Protein AF-A0A2N6FSF0-F1 (afdb_monomer)

Mean predicted aligned error: 4.58 Å

Foldseek 3Di:
DWDDQPQWTWDLDWDDDPRWTWIWIAGNVHRVDIWTFTQDVPATDTPPSVRVVCVVVVSVPDDPD

pLDDT: mean 88.16, std 12.26, range [39.56, 95.5]

Radius of gyration: 11.38 Å; Cα contacts (8 Å, |Δi|>4): 100; chains: 1; bounding box: 28×23×29 Å

Solvent-accessible surface area (backbone atoms only — not comparable to full-atom values): 3912 Å² total; per-residue (Å²): 98,78,46,80,56,89,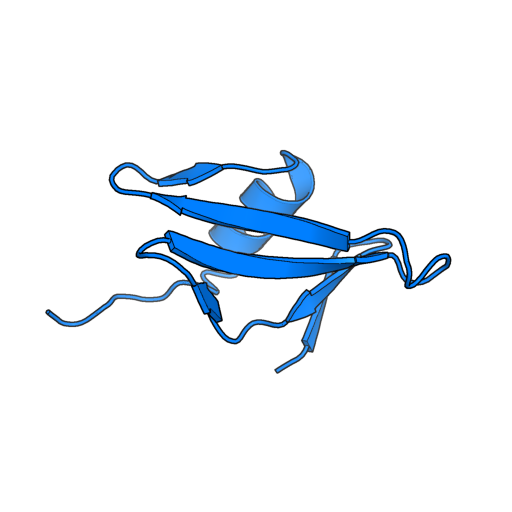64,29,41,31,36,56,58,73,43,74,56,97,92,42,36,26,34,48,30,31,29,71,95,41,75,85,49,68,48,64,37,32,54,48,96,94,45,73,47,55,60,65,71,59,44,51,47,42,62,73,71,44,63,79,67,76,85,82,123

Sequence (65 aa):
MIVECGFYEIETDIKKRYGFMYFLAKHKCNPRNIELVFIKDGGLKGKEELVYFIKKERLWSNQKI

Nearest PDB structures (foldseek):
  7lv3-assembly1_A  TM=4.252E-01  e=4.800E+00  Homo sapiens
  7t2d-assembly1_B  TM=3.302E-01  e=2.246E+00  Homo sapiens
  7zfr-assembly1_B  TM=3.020E-01  e=1.582E+00  Homo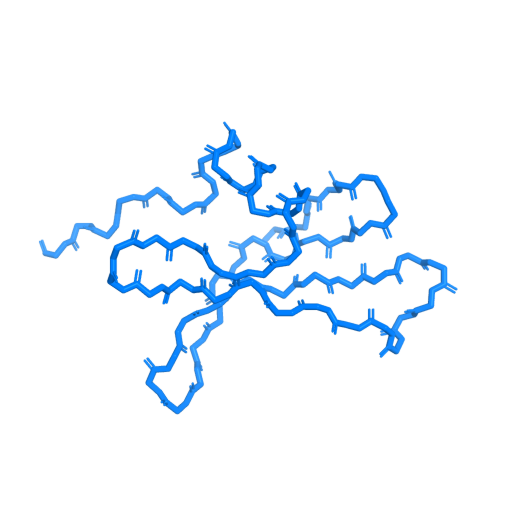 sapiens
  6bg2-assembly2_B  TM=4.232E-01  e=6.064E+00  Homo sapiens

Structure (mmCIF, N/CA/C/O backbone):
data_AF-A0A2N6FSF0-F1
#
_entry.id   AF-A0A2N6FSF0-F1
#
loop_
_atom_site.group_PDB
_atom_site.id
_atom_site.type_symbol
_atom_site.label_atom_id
_atom_site.label_alt_id
_atom_site.label_comp_id
_atom_site.label_asym_id
_atom_site.label_entity_id
_atom_site.label_seq_id
_atom_site.pdbx_PDB_ins_code
_atom_site.Cartn_x
_atom_site.Cartn_y
_atom_site.Cartn_z
_atom_site.occupancy
_atom_site.B_iso_or_equiv
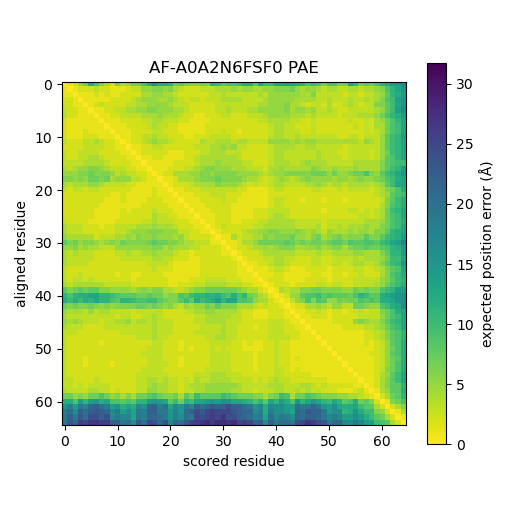_atom_site.auth_seq_id
_atom_site.auth_comp_id
_atom_site.auth_asym_id
_atom_site.auth_atom_id
_atom_site.pdbx_PDB_model_num
ATOM 1 N N . MET A 1 1 ? -8.085 5.805 -8.955 1.00 82.06 1 MET A N 1
ATOM 2 C CA . MET A 1 1 ? -6.976 6.568 -9.605 1.00 82.06 1 MET A CA 1
ATOM 3 C C . MET A 1 1 ? -5.668 5.798 -9.393 1.00 82.06 1 MET A C 1
ATOM 5 O O . MET A 1 1 ? -5.604 5.015 -8.454 1.00 82.06 1 MET A O 1
ATOM 9 N N . ILE A 1 2 ? -4.662 5.921 -10.267 1.00 90.38 2 ILE A N 1
ATOM 10 C CA . ILE A 1 2 ? -3.345 5.280 -10.066 1.00 90.38 2 ILE A CA 1
ATOM 11 C C . ILE A 1 2 ? -2.325 6.379 -9.798 1.00 90.38 2 ILE A C 1
ATOM 13 O O . ILE A 1 2 ? -2.289 7.367 -10.526 1.00 90.38 2 ILE A O 1
ATOM 17 N N . VAL A 1 3 ? -1.528 6.213 -8.746 1.00 92.25 3 VAL A N 1
ATOM 18 C CA . VAL A 1 3 ? -0.460 7.145 -8.378 1.00 92.25 3 VAL A CA 1
ATOM 19 C C . VAL A 1 3 ? 0.861 6.395 -8.334 1.00 92.25 3 VAL A C 1
ATOM 21 O O . VAL A 1 3 ? 0.927 5.246 -7.900 1.00 92.25 3 VAL A O 1
ATOM 24 N N . GLU A 1 4 ? 1.923 7.046 -8.785 1.00 92.31 4 GLU A N 1
ATOM 25 C CA . GLU A 1 4 ? 3.247 6.447 -8.839 1.00 92.31 4 GLU A CA 1
ATOM 26 C C . GLU A 1 4 ? 4.048 6.711 -7.559 1.00 92.31 4 GLU A C 1
ATOM 28 O O . GLU A 1 4 ? 4.110 7.834 -7.062 1.00 92.31 4 GLU A O 1
ATOM 33 N N . CYS A 1 5 ? 4.712 5.675 -7.051 1.00 92.06 5 CYS A N 1
ATOM 34 C CA . CYS A 1 5 ? 5.632 5.732 -5.923 1.00 92.06 5 CYS A CA 1
ATOM 35 C C . CYS A 1 5 ? 6.894 4.930 -6.272 1.00 92.06 5 CYS A C 1
ATOM 37 O O . CYS A 1 5 ? 6.949 3.709 -6.102 1.00 92.06 5 CYS A O 1
ATOM 39 N N . GLY A 1 6 ? 7.905 5.605 -6.826 1.00 92.31 6 GLY A N 1
ATOM 40 C CA . GLY A 1 6 ? 9.111 4.944 -7.332 1.00 92.31 6 GLY A CA 1
ATOM 41 C C . GLY A 1 6 ? 8.773 3.894 -8.398 1.00 92.31 6 GLY A C 1
ATOM 42 O O . GLY A 1 6 ? 8.171 4.207 -9.426 1.00 92.31 6 GLY A O 1
ATOM 43 N N . PHE A 1 7 ? 9.132 2.635 -8.137 1.00 94.25 7 PHE A N 1
ATOM 44 C CA . PHE A 1 7 ? 8.830 1.500 -9.018 1.00 94.25 7 PHE A CA 1
ATOM 45 C C . PHE A 1 7 ? 7.439 0.892 -8.813 1.00 94.25 7 PHE A C 1
ATOM 47 O O . PHE A 1 7 ? 7.128 -0.109 -9.455 1.00 94.25 7 PHE A O 1
ATOM 54 N N . TYR A 1 8 ? 6.608 1.459 -7.939 1.00 95.06 8 TYR A N 1
ATOM 55 C CA . TYR A 1 8 ? 5.263 0.962 -7.678 1.00 95.06 8 TYR A CA 1
ATOM 56 C C . TYR A 1 8 ? 4.189 1.890 -8.245 1.00 95.06 8 TYR A C 1
ATOM 58 O O . TYR A 1 8 ? 4.274 3.112 -8.153 1.00 95.06 8 TYR A O 1
ATOM 66 N N . GLU A 1 9 ? 3.149 1.281 -8.795 1.00 95.25 9 GLU A N 1
ATOM 67 C CA . GLU A 1 9 ? 1.877 1.903 -9.147 1.00 95.25 9 GLU A CA 1
ATOM 68 C C . GLU A 1 9 ? 0.864 1.555 -8.062 1.00 95.25 9 GLU A C 1
ATOM 70 O O . GLU A 1 9 ? 0.539 0.384 -7.856 1.00 95.25 9 GLU A O 1
ATOM 75 N N . ILE A 1 10 ? 0.388 2.563 -7.341 1.00 94.50 10 ILE A N 1
ATOM 76 C CA . ILE A 1 10 ? -0.563 2.404 -6.248 1.00 94.50 10 ILE A CA 1
ATOM 77 C C . ILE A 1 10 ? -1.955 2.720 -6.783 1.00 94.50 10 ILE A C 1
ATOM 79 O O . ILE A 1 10 ? -2.244 3.852 -7.174 1.00 94.50 10 ILE A O 1
ATOM 83 N N . GLU A 1 11 ? -2.839 1.726 -6.765 1.00 93.88 11 GLU A N 1
ATOM 84 C CA . GLU A 1 11 ? -4.267 1.959 -6.951 1.00 93.88 11 GLU A CA 1
ATOM 85 C C . GLU A 1 11 ? -4.804 2.661 -5.701 1.00 93.88 11 GLU A C 1
ATOM 87 O O . GLU A 1 11 ? -4.842 2.080 -4.616 1.00 93.88 11 GLU A O 1
ATOM 92 N N . THR A 1 12 ? -5.222 3.916 -5.851 1.00 88.25 12 THR A N 1
ATOM 93 C CA . THR A 1 12 ? -5.704 4.759 -4.745 1.00 88.25 12 THR A CA 1
ATOM 94 C C . THR A 1 12 ? -7.081 4.353 -4.237 1.00 88.25 12 THR A C 1
ATOM 96 O O . THR A 1 12 ? -7.537 4.860 -3.217 1.00 88.25 12 THR A O 1
ATOM 99 N N . ASP A 1 13 ? -7.774 3.481 -4.964 1.00 91.38 13 ASP A N 1
ATOM 100 C CA . ASP A 1 13 ? -9.087 2.999 -4.570 1.00 91.38 13 ASP A CA 1
ATOM 101 C C . ASP A 1 13 ? -8.904 1.878 -3.546 1.00 91.38 13 ASP A C 1
ATOM 103 O O . ASP A 1 13 ? -8.382 0.804 -3.860 1.00 91.38 13 ASP A O 1
ATOM 107 N N . ILE A 1 14 ? -9.342 2.137 -2.314 1.00 91.00 14 ILE A N 1
ATOM 108 C CA . ILE A 1 14 ? -9.246 1.178 -1.214 1.00 91.00 14 ILE A CA 1
ATOM 109 C C . ILE A 1 14 ? -10.038 -0.078 -1.578 1.00 91.00 14 ILE A C 1
ATOM 111 O O . ILE A 1 14 ? -11.247 -0.037 -1.813 1.00 91.00 14 ILE A O 1
ATOM 115 N N . LYS A 1 15 ? -9.357 -1.223 -1.591 1.00 92.81 15 LYS A N 1
ATOM 116 C CA . LYS A 1 15 ? -9.978 -2.526 -1.821 1.00 92.81 15 LYS A CA 1
ATOM 117 C C . LYS A 1 15 ? -10.392 -3.134 -0.488 1.00 92.81 15 LYS A C 1
ATOM 119 O O . LYS A 1 15 ? -9.692 -2.985 0.511 1.00 92.81 15 LYS A O 1
ATOM 124 N N . LYS A 1 16 ? -11.508 -3.868 -0.479 1.00 92.06 16 LYS A N 1
ATOM 125 C CA . LYS A 1 16 ? -12.005 -4.597 0.696 1.00 92.06 16 LYS A CA 1
ATOM 126 C C . LYS A 1 16 ? -12.142 -6.083 0.380 1.00 92.06 16 LYS A C 1
ATOM 128 O O . LYS A 1 16 ? -12.802 -6.444 -0.591 1.00 92.06 16 LYS A O 1
ATOM 133 N N . ARG A 1 17 ? -11.540 -6.958 1.190 1.00 91.50 17 ARG A N 1
ATOM 134 C CA . ARG A 1 17 ? -11.666 -8.421 1.049 1.00 91.50 17 ARG A CA 1
ATOM 135 C C . ARG A 1 17 ? -11.561 -9.109 2.409 1.00 91.50 17 ARG A C 1
ATOM 137 O O . ARG A 1 17 ? -10.657 -8.799 3.173 1.00 91.50 17 ARG A O 1
ATOM 144 N N . TYR A 1 18 ? -12.479 -10.032 2.709 1.00 90.44 18 TYR A N 1
ATOM 145 C CA . TYR A 1 18 ? -12.528 -10.771 3.987 1.00 90.44 18 TYR A CA 1
ATOM 146 C C . TYR A 1 18 ? -12.457 -9.869 5.237 1.00 90.44 18 TYR A C 1
ATOM 148 O O . TYR A 1 18 ? -11.786 -10.194 6.207 1.00 90.44 18 TYR A O 1
ATOM 156 N N . GLY A 1 19 ? -13.104 -8.700 5.194 1.00 87.75 19 GLY A N 1
ATOM 157 C CA . GLY A 1 19 ? -13.076 -7.724 6.293 1.00 87.75 19 GLY A CA 1
ATOM 158 C C . GLY A 1 19 ? -11.837 -6.821 6.338 1.00 87.75 19 GLY A C 1
ATOM 159 O O . GLY A 1 19 ? -11.855 -5.828 7.054 1.00 87.75 19 GLY A O 1
ATOM 160 N N . PHE A 1 20 ? -10.806 -7.083 5.534 1.00 89.88 20 PHE A N 1
ATOM 161 C CA . PHE A 1 20 ? -9.613 -6.241 5.454 1.00 89.88 20 PHE A CA 1
ATOM 162 C C . PHE A 1 20 ? -9.755 -5.168 4.380 1.00 89.88 20 PHE A C 1
ATOM 164 O O . PHE A 1 20 ? -10.235 -5.453 3.282 1.00 89.88 20 PHE A O 1
ATOM 171 N N . MET A 1 21 ? -9.289 -3.957 4.683 1.00 93.12 21 MET A N 1
ATOM 172 C CA . MET A 1 21 ? -9.133 -2.862 3.726 1.00 93.12 21 MET A CA 1
ATOM 173 C C . MET A 1 21 ? -7.654 -2.703 3.364 1.00 93.12 21 MET A C 1
ATOM 175 O O . MET A 1 21 ? -6.796 -2.857 4.234 1.00 93.12 21 MET A O 1
ATOM 179 N N . TYR A 1 22 ? -7.331 -2.432 2.101 1.00 94.81 22 TYR A N 1
ATOM 180 C CA . TYR A 1 22 ? -5.945 -2.275 1.653 1.00 94.81 22 TYR A CA 1
ATOM 181 C C . TYR A 1 22 ? -5.818 -1.438 0.374 1.00 94.81 22 TYR A C 1
ATOM 183 O O . TYR A 1 22 ? -6.742 -1.382 -0.438 1.00 94.81 22 TYR A O 1
ATOM 191 N N . PHE A 1 23 ? -4.643 -0.838 0.178 1.00 95.12 23 PHE A N 1
ATOM 192 C CA . PHE A 1 23 ? -4.189 -0.334 -1.119 1.00 95.12 23 PHE A CA 1
ATOM 193 C C . PHE A 1 23 ? -3.452 -1.437 -1.877 1.00 95.12 23 PHE A C 1
ATOM 195 O O . PHE A 1 23 ? -2.722 -2.233 -1.279 1.00 95.12 23 PHE A O 1
ATOM 202 N N . LEU A 1 24 ? -3.641 -1.470 -3.194 1.00 95.50 24 LEU A N 1
ATOM 203 C CA . LEU A 1 24 ? -2.955 -2.393 -4.092 1.00 95.50 24 LEU A CA 1
ATOM 204 C C . LEU A 1 24 ? -1.786 -1.660 -4.753 1.00 95.50 24 LEU A C 1
ATOM 206 O O . LEU A 1 24 ? -2.010 -0.674 -5.449 1.00 95.50 24 LEU A O 1
ATOM 210 N N . ALA A 1 25 ? -0.562 -2.138 -4.552 1.00 95.50 25 ALA A N 1
ATOM 211 C CA . ALA A 1 25 ? 0.636 -1.590 -5.176 1.00 95.50 25 ALA A CA 1
ATOM 212 C C . ALA A 1 25 ? 1.252 -2.625 -6.124 1.00 95.50 25 ALA A C 1
ATOM 214 O O . ALA A 1 25 ? 1.563 -3.740 -5.715 1.00 95.50 25 ALA A O 1
ATOM 215 N N . LYS A 1 26 ? 1.432 -2.275 -7.397 1.00 95.50 26 LYS A N 1
ATOM 216 C CA . LYS A 1 26 ? 1.990 -3.163 -8.429 1.00 95.50 26 LYS A CA 1
ATOM 217 C C . LYS A 1 26 ? 3.362 -2.676 -8.855 1.00 95.50 26 LYS A C 1
ATOM 219 O O . LYS A 1 26 ? 3.543 -1.487 -9.088 1.00 95.50 26 LYS A O 1
ATOM 224 N N . HIS A 1 27 ? 4.331 -3.576 -8.974 1.00 94.88 27 HIS A N 1
ATOM 225 C CA . HIS A 1 27 ? 5.658 -3.201 -9.446 1.00 94.88 27 HIS A CA 1
ATOM 226 C C . HIS A 1 27 ? 5.660 -2.986 -10.969 1.00 94.88 27 HIS A C 1
ATOM 228 O O . HIS A 1 27 ? 5.325 -3.898 -11.727 1.00 94.88 27 HIS A O 1
ATOM 234 N N . LYS A 1 28 ? 6.125 -1.822 -11.432 1.00 92.69 28 LYS A N 1
ATOM 235 C CA . LYS A 1 28 ? 6.124 -1.417 -12.851 1.00 92.69 28 LYS A CA 1
ATOM 236 C C . LYS A 1 28 ? 6.851 -2.413 -13.758 1.00 92.69 28 LYS A C 1
ATOM 238 O O . LYS A 1 28 ? 6.337 -2.819 -14.792 1.00 92.69 28 LYS A O 1
ATOM 243 N N . CYS A 1 29 ? 8.039 -2.861 -13.347 1.00 91.88 29 CYS A N 1
ATOM 244 C CA . CYS A 1 29 ? 8.860 -3.776 -14.156 1.00 91.88 29 CYS A CA 1
ATOM 245 C C . CYS A 1 29 ? 8.464 -5.257 -14.020 1.00 91.88 29 CYS A C 1
ATOM 247 O O . CYS A 1 29 ? 8.993 -6.100 -14.736 1.00 91.88 29 CYS A O 1
ATOM 249 N N . ASN A 1 30 ? 7.589 -5.599 -13.069 1.00 91.88 30 ASN A N 1
ATOM 250 C CA . ASN A 1 30 ? 7.135 -6.971 -12.862 1.00 91.88 30 ASN A CA 1
ATOM 251 C C . ASN A 1 30 ? 5.701 -6.951 -12.312 1.00 91.88 30 ASN A C 1
ATOM 253 O O . ASN A 1 30 ? 5.518 -6.989 -11.095 1.00 91.88 30 ASN A O 1
ATOM 257 N N . PRO A 1 31 ? 4.683 -6.943 -13.187 1.00 83.19 31 PRO A N 1
ATOM 258 C CA . PRO A 1 31 ? 3.283 -6.809 -12.782 1.00 83.19 31 PRO A CA 1
ATOM 259 C C . PRO A 1 31 ? 2.759 -7.945 -11.891 1.00 83.19 31 PRO A C 1
ATOM 261 O O . PRO A 1 31 ? 1.694 -7.817 -11.291 1.00 83.19 31 PRO A O 1
ATOM 264 N N . ARG A 1 32 ? 3.483 -9.072 -11.809 1.00 90.38 32 ARG A N 1
ATOM 265 C CA . ARG A 1 32 ? 3.165 -10.178 -10.893 1.00 90.38 32 ARG A CA 1
ATOM 266 C C . ARG A 1 32 ? 3.631 -9.907 -9.464 1.00 90.38 32 ARG A C 1
ATOM 268 O O . ARG A 1 32 ? 3.155 -10.569 -8.548 1.00 90.38 32 ARG A O 1
ATOM 275 N N . ASN A 1 33 ? 4.552 -8.965 -9.275 1.00 93.06 33 ASN A N 1
ATOM 276 C CA . ASN A 1 33 ? 4.974 -8.517 -7.960 1.00 93.06 33 ASN A CA 1
ATOM 277 C C . ASN A 1 33 ? 3.982 -7.462 -7.452 1.00 93.06 33 ASN A C 1
ATOM 279 O O . ASN A 1 33 ? 3.960 -6.319 -7.920 1.00 93.06 33 ASN A O 1
ATOM 283 N N . ILE A 1 34 ? 3.130 -7.897 -6.529 1.00 93.19 34 ILE A N 1
ATOM 284 C CA . ILE A 1 34 ? 2.026 -7.127 -5.973 1.00 93.19 34 ILE A CA 1
ATOM 285 C C . ILE A 1 34 ? 2.226 -7.029 -4.465 1.00 93.19 34 ILE A C 1
ATOM 287 O O . ILE A 1 34 ? 2.332 -8.046 -3.786 1.00 93.19 34 ILE A O 1
ATOM 291 N N . GLU A 1 35 ? 2.196 -5.807 -3.951 1.00 95.06 35 GLU A N 1
ATOM 292 C CA . GLU A 1 35 ? 2.237 -5.503 -2.528 1.00 95.06 35 GLU A CA 1
ATOM 293 C C . GLU A 1 35 ? 0.875 -4.998 -2.052 1.00 95.06 35 GLU A C 1
ATOM 295 O O . GLU A 1 35 ? 0.223 -4.177 -2.704 1.00 95.06 35 GLU A O 1
ATOM 300 N N . LEU A 1 36 ? 0.438 -5.485 -0.890 1.00 94.94 36 LEU A N 1
ATOM 301 C CA . LEU A 1 36 ? -0.799 -5.047 -0.248 1.00 94.94 36 LEU A CA 1
ATOM 302 C C . LEU A 1 36 ? -0.455 -4.191 0.965 1.00 94.94 36 LEU A C 1
ATOM 304 O O . LEU A 1 36 ? 0.152 -4.676 1.922 1.00 94.94 36 LEU A O 1
ATOM 308 N N . VAL A 1 37 ? -0.876 -2.928 0.951 1.00 95.50 37 VAL A N 1
ATOM 309 C CA . VAL A 1 37 ? -0.746 -2.051 2.119 1.00 95.50 37 VAL A CA 1
ATOM 310 C C . VAL A 1 37 ? -2.065 -2.051 2.870 1.00 95.50 37 VAL A C 1
ATOM 312 O O . VAL A 1 37 ? -3.025 -1.397 2.467 1.00 95.50 37 VAL A O 1
ATOM 315 N N . PHE A 1 38 ? -2.120 -2.809 3.959 1.00 94.62 38 PHE A N 1
ATOM 316 C CA . PHE A 1 38 ? -3.322 -2.974 4.764 1.00 94.62 38 PHE A CA 1
ATOM 317 C C . PHE A 1 38 ? -3.605 -1.745 5.615 1.00 94.62 38 PHE A C 1
ATOM 319 O O . PHE A 1 38 ? -2.712 -1.201 6.261 1.00 94.62 38 PHE A O 1
ATOM 326 N N . ILE A 1 39 ? -4.880 -1.383 5.666 1.00 92.00 39 ILE A N 1
ATOM 327 C CA . ILE A 1 39 ? -5.453 -0.376 6.546 1.00 92.00 39 ILE A CA 1
ATOM 328 C C . ILE A 1 39 ? -6.062 -1.132 7.727 1.00 92.00 39 ILE A C 1
ATOM 330 O O . ILE A 1 39 ? -7.010 -1.903 7.554 1.00 92.00 39 ILE A O 1
ATOM 334 N N . LYS A 1 40 ? -5.484 -0.964 8.915 1.00 83.50 40 LYS A N 1
ATOM 335 C CA . LYS A 1 40 ? -5.966 -1.560 10.165 1.00 83.50 40 LYS A CA 1
ATOM 336 C C . LYS A 1 40 ? -6.241 -0.462 11.183 1.00 83.50 40 LYS A C 1
ATOM 338 O O . LYS A 1 40 ? -5.670 0.625 11.090 1.00 83.50 40 LYS A O 1
ATOM 343 N N . ASP A 1 41 ? -7.065 -0.765 12.178 1.00 75.75 41 ASP A N 1
ATOM 344 C CA . ASP A 1 41 ? -7.234 0.115 13.332 1.00 75.75 41 ASP A CA 1
ATOM 345 C C . ASP A 1 41 ? -5.863 0.375 13.972 1.00 75.75 41 ASP A C 1
ATOM 347 O O . ASP A 1 41 ? -5.158 -0.553 14.372 1.00 75.75 41 ASP A O 1
ATOM 351 N N . GLY A 1 42 ? -5.440 1.641 13.968 1.00 74.69 42 GLY A N 1
ATOM 352 C CA . GLY A 1 42 ? -4.117 2.069 14.433 1.00 74.69 42 GLY A CA 1
ATOM 353 C C . GLY A 1 42 ? -3.083 2.364 13.337 1.00 74.69 42 GLY A C 1
ATOM 354 O O . GLY A 1 42 ? -2.023 2.901 13.656 1.00 74.69 42 GLY A O 1
ATOM 355 N N . GLY A 1 43 ? -3.363 2.096 12.053 1.00 87.06 43 GLY A N 1
ATOM 356 C CA . GLY A 1 43 ? -2.549 2.607 10.944 1.00 87.06 43 GLY A CA 1
ATOM 357 C C . GLY A 1 43 ? -2.395 1.684 9.734 1.00 87.06 43 GLY A C 1
ATOM 358 O O . GLY A 1 43 ? -3.171 0.763 9.492 1.00 87.06 43 GLY A O 1
ATOM 359 N N . LEU A 1 44 ? -1.359 1.966 8.940 1.00 92.38 44 LEU A N 1
ATOM 360 C CA . LEU A 1 44 ? -1.030 1.223 7.724 1.00 92.38 44 LEU A CA 1
ATOM 361 C C . LEU A 1 44 ? 0.070 0.195 7.990 1.00 92.38 44 LEU A C 1
ATOM 363 O O . LEU A 1 44 ? 1.062 0.509 8.649 1.00 92.38 44 LEU A O 1
ATOM 367 N N . LYS A 1 45 ? -0.073 -1.002 7.416 1.00 93.00 45 LYS A N 1
ATOM 368 C CA . LYS A 1 45 ? 0.942 -2.061 7.444 1.00 93.00 45 LYS A CA 1
ATOM 369 C C . LYS A 1 45 ? 1.268 -2.521 6.027 1.00 93.00 45 LYS A C 1
ATOM 371 O O . LYS A 1 45 ? 0.375 -2.903 5.279 1.00 93.00 45 LYS A O 1
ATOM 376 N N . GLY A 1 46 ? 2.549 -2.527 5.690 1.00 91.56 46 GLY A N 1
ATOM 377 C CA . GLY A 1 46 ? 3.070 -2.902 4.381 1.00 91.56 46 GLY A CA 1
ATOM 378 C C . GLY A 1 46 ? 4.531 -2.481 4.278 1.00 91.56 46 GLY A C 1
ATOM 379 O O . GLY A 1 46 ? 5.156 -2.179 5.297 1.00 91.56 46 GLY A O 1
ATOM 380 N N . LYS A 1 47 ? 5.058 -2.431 3.057 1.00 94.31 47 LYS A N 1
ATOM 381 C CA . LYS A 1 47 ? 6.404 -1.916 2.797 1.00 94.31 47 LYS A CA 1
ATOM 382 C C . LYS A 1 47 ? 6.526 -0.467 3.280 1.00 94.31 47 LYS A C 1
ATOM 384 O O . LYS A 1 47 ? 5.649 0.349 2.991 1.00 94.31 47 LYS A O 1
ATOM 389 N N . GLU A 1 48 ? 7.587 -0.160 4.023 1.00 93.75 48 GLU A N 1
ATOM 390 C CA . GLU A 1 48 ? 7.743 1.116 4.737 1.00 93.75 48 GLU A CA 1
ATOM 391 C C . GLU A 1 48 ? 7.641 2.331 3.807 1.00 93.75 48 GLU A C 1
ATOM 393 O O . GLU A 1 48 ? 6.900 3.268 4.096 1.00 93.75 48 GLU A O 1
ATOM 398 N N . GLU A 1 49 ? 8.292 2.272 2.645 1.00 93.25 49 GLU A N 1
ATOM 399 C CA . GLU A 1 49 ? 8.240 3.315 1.614 1.00 93.25 49 GLU A CA 1
ATOM 400 C C . GLU A 1 49 ? 6.816 3.595 1.100 1.00 93.25 49 GLU A C 1
ATOM 402 O O . GLU A 1 49 ? 6.420 4.754 0.970 1.00 93.25 49 GLU A O 1
ATOM 407 N N . LEU A 1 50 ? 6.010 2.550 0.878 1.00 94.25 50 LEU A N 1
ATOM 408 C CA . LEU A 1 50 ? 4.628 2.674 0.411 1.00 94.25 50 LEU A CA 1
ATOM 409 C C . LEU A 1 50 ? 3.739 3.234 1.521 1.00 94.25 50 LEU A C 1
ATOM 411 O O . LEU A 1 50 ? 2.903 4.101 1.275 1.00 94.25 50 LEU A O 1
ATOM 415 N N . VAL A 1 51 ? 3.942 2.771 2.757 1.00 94.19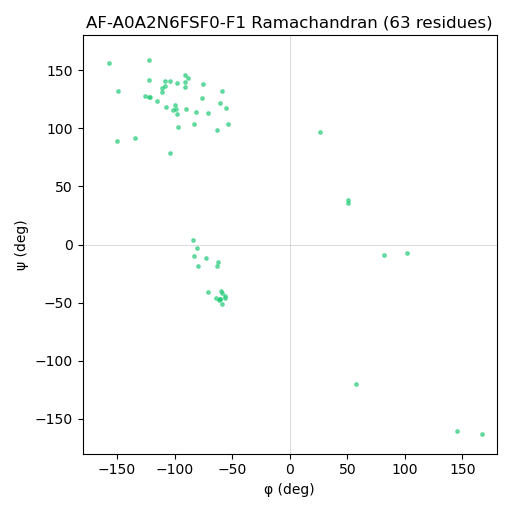 51 VAL A N 1
ATOM 416 C CA . VAL A 1 51 ? 3.241 3.289 3.938 1.00 94.19 51 VAL A CA 1
ATOM 417 C C . VAL A 1 51 ? 3.537 4.775 4.131 1.00 94.19 51 VAL A C 1
ATOM 419 O O . VAL A 1 51 ? 2.613 5.560 4.351 1.00 94.19 51 VAL A O 1
ATOM 422 N N . TYR A 1 52 ? 4.808 5.166 4.045 1.00 94.25 52 TYR A N 1
ATOM 423 C CA . TYR A 1 52 ? 5.231 6.556 4.160 1.00 94.25 52 TYR A CA 1
ATOM 424 C C . TYR A 1 52 ? 4.604 7.416 3.060 1.00 94.25 52 TYR A C 1
ATOM 426 O O . TYR A 1 52 ? 4.015 8.457 3.355 1.00 94.25 52 TYR A O 1
ATOM 434 N N . PHE A 1 53 ? 4.654 6.946 1.812 1.00 94.25 53 PHE A N 1
ATOM 435 C CA . PHE A 1 53 ? 4.046 7.627 0.675 1.00 94.25 53 PHE A CA 1
ATOM 436 C C . PHE A 1 53 ? 2.538 7.833 0.855 1.00 94.25 53 PHE A C 1
ATOM 438 O O . PHE A 1 53 ? 2.059 8.960 0.777 1.00 94.25 53 PHE A O 1
ATOM 445 N N . ILE A 1 54 ? 1.788 6.775 1.181 1.00 93.00 54 ILE A N 1
ATOM 446 C CA . ILE A 1 54 ? 0.331 6.846 1.375 1.00 93.00 54 ILE A CA 1
ATOM 447 C C . ILE A 1 54 ? -0.031 7.832 2.497 1.00 93.00 54 ILE A C 1
ATOM 449 O O . ILE A 1 54 ? -0.996 8.587 2.359 1.00 93.00 54 ILE A O 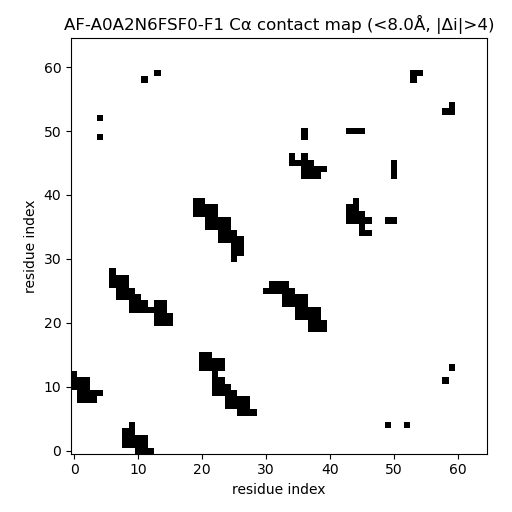1
ATOM 453 N N . LYS A 1 55 ? 0.735 7.851 3.600 1.00 91.62 55 LYS A N 1
ATOM 454 C CA . LYS A 1 55 ? 0.545 8.819 4.695 1.00 91.62 55 LYS A CA 1
ATOM 455 C C . LYS A 1 55 ? 0.803 10.253 4.235 1.00 91.62 55 LYS A C 1
ATOM 457 O O . LYS A 1 55 ? 0.007 11.136 4.550 1.00 91.62 55 LYS A O 1
ATOM 462 N N . LYS A 1 56 ? 1.895 10.480 3.501 1.00 92.31 56 LYS A N 1
ATOM 463 C CA . LYS A 1 56 ? 2.282 11.797 2.979 1.00 92.31 56 LYS A CA 1
ATOM 464 C C . LYS A 1 56 ? 1.231 12.354 2.016 1.00 92.31 56 LYS A C 1
ATOM 466 O O . LYS A 1 56 ? 0.799 13.489 2.186 1.00 92.31 56 LYS A O 1
ATOM 471 N N . GLU A 1 57 ? 0.780 11.533 1.073 1.00 91.50 57 GLU A N 1
ATOM 472 C CA . GLU A 1 57 ? -0.211 11.897 0.052 1.00 91.50 57 GLU A CA 1
ATOM 473 C C . GLU A 1 57 ? -1.660 11.857 0.568 1.00 91.50 57 GLU A C 1
ATOM 475 O O . GLU A 1 57 ? -2.593 12.188 -0.159 1.00 91.50 57 GLU A O 1
ATOM 480 N N . ARG A 1 58 ? -1.877 11.445 1.829 1.00 89.56 58 ARG A N 1
ATOM 481 C CA . ARG A 1 58 ? -3.199 11.356 2.479 1.00 89.56 58 ARG A CA 1
ATOM 482 C C . ARG A 1 58 ? -4.236 10.589 1.644 1.00 89.56 58 ARG A C 1
ATOM 484 O O . ARG A 1 58 ? -5.428 10.896 1.686 1.00 89.56 58 ARG A O 1
ATOM 491 N N . LEU A 1 59 ? -3.801 9.547 0.926 1.00 87.94 59 LEU A N 1
ATOM 492 C CA . LEU A 1 59 ? -4.665 8.770 0.017 1.00 87.94 59 LEU A CA 1
ATOM 493 C C . LEU A 1 59 ? -5.804 8.049 0.752 1.00 87.94 59 LEU A C 1
ATOM 495 O O . LEU A 1 59 ? -6.802 7.668 0.151 1.00 87.94 59 LEU A O 1
ATOM 499 N N . TRP A 1 60 ? -5.669 7.888 2.066 1.00 79.31 60 TRP A N 1
ATOM 500 C CA . TRP A 1 60 ? -6.738 7.471 2.960 1.00 79.31 60 TRP A CA 1
ATOM 501 C C . TRP A 1 60 ? -7.251 8.689 3.738 1.00 79.31 60 TRP A C 1
ATOM 503 O O . TRP A 1 60 ? -6.862 8.936 4.876 1.00 79.31 60 TRP A O 1
ATOM 513 N N . SER A 1 61 ? -8.082 9.503 3.092 1.00 65.19 61 SER A N 1
ATOM 514 C CA . SER A 1 61 ? -8.722 10.653 3.733 1.00 65.19 61 SER A CA 1
ATOM 515 C C . SER A 1 61 ? -10.062 10.240 4.351 1.00 65.19 61 SER A C 1
ATOM 517 O O . SER A 1 61 ? -10.960 9.823 3.629 1.00 65.19 61 SER A O 1
ATOM 519 N N . ASN A 1 62 ? -10.160 10.352 5.683 1.00 50.69 62 ASN A N 1
ATOM 520 C CA . ASN A 1 62 ? -11.358 10.337 6.534 1.00 50.69 62 ASN A CA 1
ATOM 521 C C . ASN A 1 62 ? -12.586 9.584 5.991 1.00 50.69 62 ASN A C 1
ATOM 523 O O . ASN A 1 62 ? -13.448 10.163 5.327 1.00 50.69 62 ASN A O 1
ATOM 527 N N . GLN A 1 63 ? -12.740 8.327 6.422 1.00 47.97 63 GLN A N 1
ATOM 528 C CA . GLN A 1 63 ? -14.074 7.764 6.624 1.00 47.97 63 GLN A CA 1
ATOM 529 C C . GLN A 1 63 ? -14.841 8.716 7.555 1.00 47.97 63 GLN A C 1
ATOM 531 O O . GLN A 1 63 ? -14.589 8.746 8.758 1.00 47.97 63 GLN A O 1
ATOM 536 N N . LYS A 1 64 ? -15.757 9.522 7.003 1.00 39.56 64 LYS A N 1
ATOM 537 C CA . LYS A 1 64 ? -16.921 9.960 7.774 1.00 39.56 64 LYS A CA 1
ATOM 538 C C . LYS A 1 64 ? -17.695 8.681 8.089 1.00 39.56 64 LYS A C 1
ATOM 540 O O . LYS A 1 64 ? -18.335 8.128 7.197 1.00 39.56 64 LYS A O 1
ATOM 545 N N . ILE A 1 65 ? -17.489 8.169 9.300 1.00 43.19 65 ILE A N 1
ATOM 546 C CA . ILE A 1 65 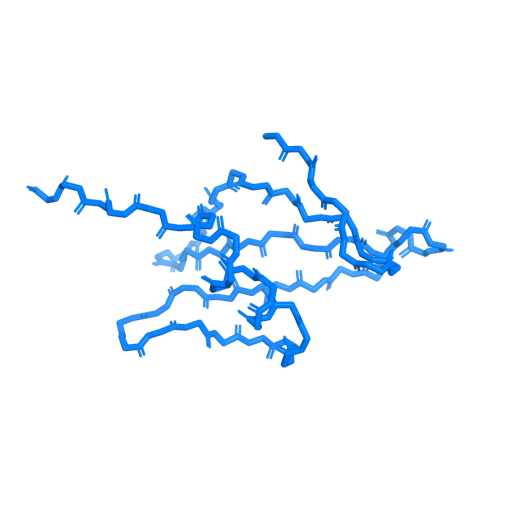? -18.440 7.278 9.969 1.00 43.19 65 ILE A CA 1
ATOM 547 C C . ILE A 1 65 ? -19.745 8.058 10.132 1.00 43.19 65 ILE A C 1
ATOM 549 O O . ILE A 1 65 ? -19.652 9.271 10.441 1.00 43.19 65 ILE A O 1
#

Secondary structure (DSSP, 8-state):
-EEEETTEEEEEEEEEETTEEEEEEEETTEEEEEEEEEEETTEEES-HHHHHHHHHTT-S-----

=== Feature glossary ===
Legend for the data blocks above and below:

— What the protein is —

Sequence gives the chain of amino acids in standard one-letter code (A=alanine, C=cysteine, …, Y=tyrosine), read N→C. It is the only feature that is directly encoded by the gene; all structural features are derived from the folded form of this sequence.

The annotation block draws on four external resources. InterPro: which protein families and domains the sequence belongs to. GO: standardized terms for what the protein does, what process it participates in, and where in the cell it acts. CATH: which structural fold it has in the CATH hierarchy. Organism: the species of origin.

— Where its atoms are —

Atomic coordinates in PDBx/mmCIF format — the same representation the Protein Data Bank distributes. Each line of the _atom_site loop places one backbone atom in Cartesian space (units: ångströms, origin: arbitrary).

Six rendered views show the 3D structure from the faces of a cube — i.e. along ±x, ±y, ±z. Rendering representation is drawn randomly per protein from cartoon (secondary-structure ribbons), sticks (backbone bonds), or molecular surface; coloring is either N→C rainbow (blue at the N-terminus through red at the C-terminus) or one color per chain.

— Local backbone conformation —

DSSP 8-state secondary structure assigns each residue one of H (α-helix), G (3₁₀-helix), I (π-helix), E (extended β-strand), B (isolated β-bridge), T (hydrogen-bonded turn), S (bend), or '-' (coil). The assignment is computed from backbone hydrogen-bond geometry via the Kabsch–Sander algorithm.

P-SEA three-state annotation labels each residue as helix, strand, or coil based purely on the geometry of the Cα trace. It serve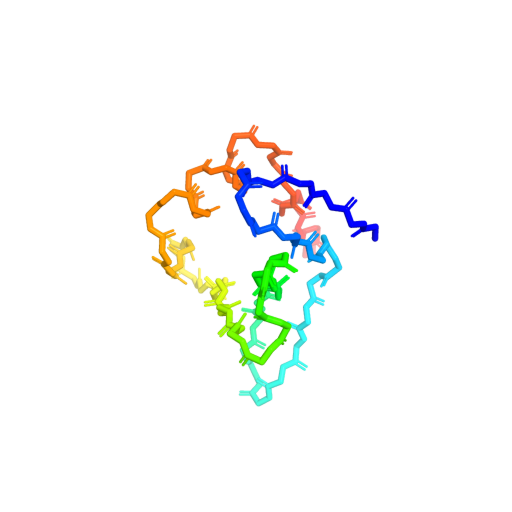s as a fallback when the full backb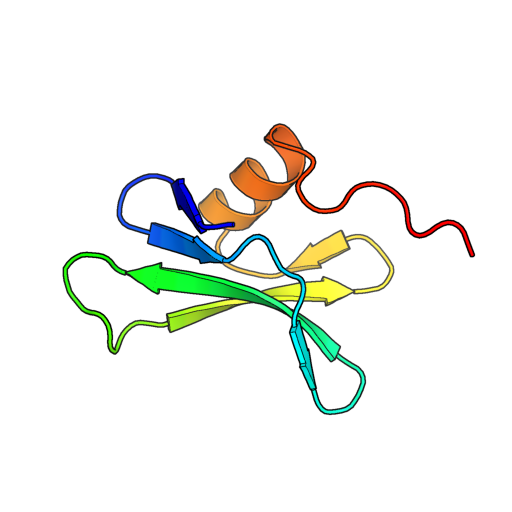one (and thus DSSP) is unavailable.

φ (phi) and ψ (psi) are the two rotatable backbone dihedrals per residue: φ is the C(i-1)–N–Cα–C torsion, ψ is the N–Cα–C–N(i+1) torsion, both in degrees on (−180°, 180°]. α-helical residues cluster near (−60°, −45°); β-strand residues near (−120°, +130°). A Ramachandran plot is simply a scatter of (φ, ψ) for every residue.

— Global shape and packing —

Radius of gyration (Rg) is the root-mean-square distance of Cα atoms from their centroid — a single number for overall size and compactness. A globular domain of N residues has Rg ≈ 2.2·N^0.38 Å; an extended or disordered chain has a much larger Rg. The Cα contact count is the number of residue pairs whose Cα atoms are within 8 Å and are more than four positions apart in sequence — a standard proxy for tertiary packing density. The bounding box is the smallest axis-aligned box enclosing all Cα atoms.

Accessible surface area quantifies burial. A residue with SASA near zero is packed into the hydrophobic core; one with SASA >100 Å² sits on the surface. Computed here via the Shrake–Rupley numerical algorithm with a 1.4 Å probe.

The contact map is a binary N×N matrix image: pixel (i, j) is dark where Cα_i and Cα_j are within 8 Å and |i−j|>4. Because the |i−j|>4 filter removes local helical contacts, off-diagonal stripes parallel to the main diagonal indicate parallel β-sheets; stripes perpendicular to it indicate antiparallel β-sheets. The Ramachandran plot scatters every residue's (φ, ψ) pair against the sterically allowed regions. The PAE heatmap renders the predicted-aligned-error matrix.

— Structural neighborhood —

A 3Di character summarizes, for each residue, the relative orientation of the Cα frame of its nearest spatial neighbor. Because it encodes fold topology rather than chemistry, 3Di alignments detect remote structural similarity that sequence alignment misses.

Structural nearest neighbors (via Foldseek easy-search vs the PDB). Reported per hit: target PDB id, E-value, and alignment TM-score. A TM-score above ~0.5 is the conventional threshold for 'same fold'.

— Confidence and disorder —

For AlphaFold models, the B-factor field carries pLDDT — the model's own estimate of local accuracy on a 0–100 scale. Regions with pLDDT<50 should be treated as essentially unmodeled; they often corr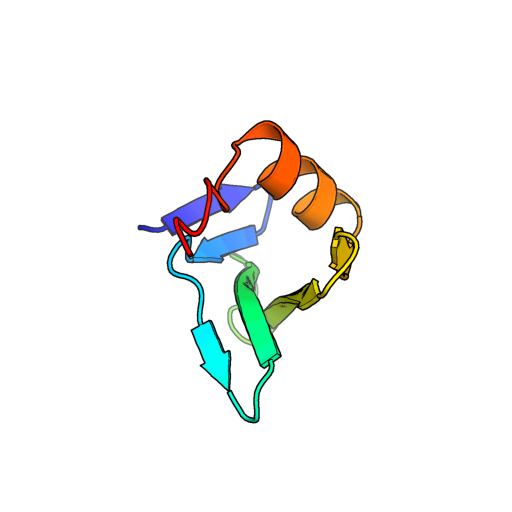espond to intrinsically disordered segments.

B-factor (Debye–Waller factor) reflects atomic displacement in the crystal lattice. It is an experimental observable (units Å²), not a prediction; low values mean the atom is pinned down, high values mean it moves or is heterogeneous across the crystal.

Predicted Aligned Error (PAE) is an AlphaFold confidence matrix: entry (i, j) is the expected error in the position of residue j, in ångströms, when the prediction is superimposed on the true structure at residue i. Low PAE within a block of residues means that block is internally rigid and well-predicted; high PAE between two blocks means their relative placement is uncertain even if each block individually is confident.